Protein AF-A0A2J0M604-F1 (afdb_monomer)

Nearest PDB structures (foldseek):
  8cai-assembly1_B  TM=9.579E-01  e=3.195E-08  Escherichia coli BW25113
  6wd3-assembly1_G  TM=9.446E-01  e=3.195E-08  Escherichia coli
  7qi5-assembly1_AB  TM=9.605E-01  e=3.080E-06  Homo sapiens
  5mrc-assembly1_BB  TM=7.774E-01  e=5.369E-07  Saccharomyces cerevisiae
  8om4-assembly1_B  TM=7.736E-01  e=4.608E-06  Saccharomyces cerevisiae

Sequence (158 aa):
MSEMTTAVAEESIVPKSKSEKTGEHYFALFDFAKIDAGLEGLLKAGVHFGHLKSRRHPKMDEYIYTTRKNINILNLEKTAEKLQSAGKFLAEVTKSGKPILFVGMKKQTQDTVESLAMRLGESYVTDRWLGGTLTNFSCINSRAKYLNETQDKLAQGE

Mean predicted aligned error: 10.88 Å

Foldseek 3Di:
DDDDDDDDDPPPCPDPDPDPPPDPLPCPPPDPVPQPLDPVSCVVVVVQWAAFQVPDDPVCVVQFDDADPRITGGDSVVVSVVVVVVVVVVVVCVVVVHADEAEAQDPVCLSVSVSVCVVVVGHYDHHDDDPCVPPVVVVVVVVVVVVVVVVVVVVVPD

Solvent-accessible surface area (backbone atoms only — not comparable to full-atom values): 9884 Å² total; per-residue (Å²): 136,80,88,78,92,76,82,80,79,82,74,80,79,69,77,84,65,97,64,94,61,95,59,77,58,76,54,78,85,58,65,74,88,74,62,56,81,46,74,66,41,41,55,75,70,51,69,38,67,56,58,45,62,90,78,59,61,78,85,49,57,87,52,46,67,49,72,56,96,56,30,31,30,44,36,60,68,64,49,46,55,50,51,54,52,50,52,53,51,50,54,52,41,56,74,70,71,55,89,60,79,46,77,23,64,47,85,92,35,22,62,56,48,51,38,51,23,63,74,70,74,44,50,70,44,43,61,86,83,62,90,44,62,82,85,41,39,70,63,49,50,54,51,54,50,53,50,51,58,51,52,53,39,51,73,72,72,99

Structure (mmCIF, N/CA/C/O backbone):
data_AF-A0A2J0M604-F1
#
_entry.id   AF-A0A2J0M604-F1
#
loop_
_atom_site.group_PDB
_atom_site.id
_atom_site.type_symbol
_atom_site.label_atom_id
_atom_site.label_alt_id
_atom_site.label_comp_id
_atom_site.label_asym_id
_atom_site.label_entity_id
_atom_site.label_seq_id
_atom_site.pdbx_PDB_ins_code
_atom_site.Cartn_x
_atom_site.Cartn_y
_atom_site.Cartn_z
_atom_site.occupancy
_atom_site.B_iso_or_equiv
_atom_site.auth_seq_id
_atom_site.auth_comp_id
_atom_site.auth_asym_id
_atom_site.auth_atom_id
_atom_site.pdbx_PDB_model_num
ATOM 1 N N . MET A 1 1 ? -32.819 -26.789 40.813 1.00 35.00 1 MET A N 1
ATOM 2 C CA . MET A 1 1 ? -33.092 -27.522 39.558 1.00 35.00 1 MET A CA 1
ATOM 3 C C . MET A 1 1 ? -33.632 -26.496 38.579 1.00 35.00 1 MET A C 1
ATOM 5 O O . MET A 1 1 ? -34.739 -26.030 38.784 1.00 35.00 1 MET A O 1
ATOM 9 N N . SER A 1 2 ? -32.723 -25.844 37.851 1.00 31.56 2 SER A N 1
ATOM 10 C CA . SER A 1 2 ? -32.334 -26.169 36.459 1.00 31.56 2 SER A CA 1
ATOM 11 C C . SER A 1 2 ? -33.151 -25.255 35.537 1.00 31.56 2 SER A C 1
ATOM 13 O O . SER A 1 2 ? -34.364 -25.381 35.462 1.00 31.56 2 SER A O 1
ATOM 15 N N . GLU A 1 3 ? -32.604 -24.081 35.215 1.00 36.91 3 GLU A N 1
ATOM 16 C CA . GLU A 1 3 ? -31.802 -23.834 34.002 1.00 36.91 3 GLU A CA 1
ATOM 17 C C . GLU A 1 3 ? -32.607 -24.085 32.725 1.00 36.91 3 GLU A C 1
ATOM 19 O O . GLU A 1 3 ? -32.916 -25.225 32.408 1.00 36.91 3 GLU A O 1
ATOM 24 N N . MET A 1 4 ? -32.909 -23.014 31.986 1.00 33.19 4 MET A N 1
ATOM 25 C CA . MET A 1 4 ? -32.449 -22.831 30.603 1.00 33.19 4 MET A CA 1
ATOM 26 C C . MET A 1 4 ? -33.030 -21.533 30.031 1.00 33.19 4 MET A C 1
ATOM 28 O O . MET A 1 4 ? -34.089 -21.476 29.413 1.00 33.19 4 MET A O 1
ATOM 32 N N . THR A 1 5 ? -32.267 -20.468 30.253 1.00 38.41 5 THR A N 1
ATOM 33 C CA . THR A 1 5 ? -32.049 -19.382 29.296 1.00 38.41 5 THR A CA 1
ATOM 34 C C . THR A 1 5 ? -31.929 -19.936 27.873 1.00 38.41 5 THR A C 1
ATOM 36 O O . THR A 1 5 ? -31.049 -20.757 27.620 1.00 38.41 5 THR A O 1
ATOM 39 N N . THR A 1 6 ? -32.769 -19.477 26.943 1.00 34.06 6 THR A N 1
ATOM 40 C CA . THR A 1 6 ? -32.553 -19.685 25.504 1.00 34.06 6 THR A CA 1
ATOM 41 C C . THR A 1 6 ? -32.444 -18.322 24.831 1.00 34.06 6 THR A C 1
ATOM 43 O O . THR A 1 6 ? -33.253 -17.429 25.072 1.00 34.06 6 THR A O 1
ATOM 46 N N . ALA A 1 7 ? -31.360 -18.176 24.076 1.00 33.81 7 ALA A N 1
ATOM 47 C CA . ALA A 1 7 ? -30.764 -16.947 23.587 1.00 33.81 7 ALA A CA 1
ATOM 48 C C . ALA A 1 7 ? -31.682 -16.123 22.671 1.00 33.81 7 ALA A C 1
ATOM 50 O O . ALA A 1 7 ? -32.194 -16.622 21.670 1.00 33.81 7 ALA A O 1
ATOM 51 N N . VAL A 1 8 ? -31.803 -14.832 22.984 1.00 33.38 8 VAL A N 1
ATOM 52 C CA . VAL A 1 8 ? -32.145 -13.803 21.999 1.00 33.38 8 VAL A CA 1
ATOM 53 C C . VAL A 1 8 ? -30.908 -13.649 21.122 1.00 33.38 8 VAL A C 1
ATOM 55 O O . VAL A 1 8 ? -29.841 -13.297 21.618 1.00 33.38 8 VAL A O 1
ATOM 58 N N . ALA A 1 9 ? -31.033 -14.013 19.849 1.00 29.97 9 ALA A N 1
ATOM 59 C CA . ALA A 1 9 ? -29.969 -13.860 18.872 1.00 29.97 9 ALA A CA 1
ATOM 60 C C . ALA A 1 9 ? -29.585 -12.375 18.774 1.00 29.97 9 ALA A C 1
ATOM 62 O O . ALA A 1 9 ? -30.416 -11.537 18.429 1.00 29.97 9 ALA A O 1
ATOM 63 N N . GLU A 1 10 ? -28.332 -12.063 19.104 1.00 28.14 10 GLU A N 1
ATOM 64 C CA . GLU A 1 10 ? -27.697 -10.789 18.785 1.00 28.14 10 GLU A CA 1
ATOM 65 C C . GLU A 1 10 ? -27.610 -10.672 17.259 1.00 28.14 10 GLU A C 1
ATOM 67 O O . GLU A 1 10 ? -26.686 -11.182 16.624 1.00 28.14 10 GLU A O 1
ATOM 72 N N . GLU A 1 11 ? -28.590 -10.009 16.646 1.00 27.78 11 GLU A N 1
ATOM 73 C CA . GLU A 1 11 ? -28.373 -9.391 15.344 1.00 27.78 11 GLU A CA 1
ATOM 74 C C . GLU A 1 11 ? -27.331 -8.291 15.544 1.00 27.78 11 GLU A C 1
ATOM 76 O O . GLU A 1 11 ? -27.597 -7.235 16.118 1.00 27.78 11 GLU A O 1
ATOM 81 N N . SER A 1 12 ? -26.106 -8.556 15.095 1.00 27.67 12 SER A N 1
ATOM 82 C CA . SER A 1 12 ? -25.089 -7.534 14.915 1.00 27.67 12 SER A CA 1
ATOM 83 C C . SER A 1 12 ? -25.586 -6.563 13.844 1.00 27.67 12 SER A C 1
ATOM 85 O O . SER A 1 12 ? -25.467 -6.794 12.640 1.00 27.67 12 SER A O 1
ATOM 87 N N . ILE A 1 13 ? -26.197 -5.467 14.294 1.00 37.22 13 ILE A N 1
ATOM 88 C CA . ILE A 1 13 ? -26.639 -4.365 13.442 1.00 37.22 13 ILE A CA 1
ATOM 89 C C . ILE A 1 13 ? -25.379 -3.657 12.938 1.00 37.22 13 ILE A C 1
ATOM 91 O O . ILE A 1 13 ? -24.891 -2.683 13.507 1.00 37.22 13 ILE A O 1
ATOM 95 N N . VAL A 1 14 ? -24.817 -4.185 11.852 1.00 39.94 14 VAL A N 1
ATOM 96 C CA . VAL A 1 14 ? -23.888 -3.448 11.001 1.00 39.94 14 VAL A CA 1
ATOM 97 C C . VAL A 1 14 ? -24.662 -2.227 10.491 1.00 39.94 14 VAL A C 1
ATOM 99 O O . VAL A 1 14 ? -25.739 -2.398 9.908 1.00 39.94 14 VAL A O 1
ATOM 102 N N . PRO A 1 15 ? -24.184 -0.989 10.712 1.00 31.69 15 PRO A N 1
ATOM 103 C CA . PRO A 1 15 ? -24.903 0.191 10.263 1.00 31.69 15 PRO A CA 1
ATOM 104 C C . PRO A 1 15 ? -25.050 0.118 8.744 1.00 31.69 15 PRO A C 1
ATOM 106 O O . PRO A 1 15 ? -24.057 -0.053 8.036 1.00 31.69 15 PRO A O 1
ATOM 109 N N . LYS A 1 16 ? -26.296 0.234 8.256 1.00 33.22 16 LYS A N 1
ATOM 110 C CA . LYS A 1 16 ? -26.644 0.309 6.829 1.00 33.22 16 LYS A CA 1
ATOM 111 C C . LYS A 1 16 ? -25.754 1.350 6.150 1.00 33.22 16 LYS A C 1
ATOM 113 O O . LYS A 1 16 ? -26.030 2.552 6.201 1.00 33.22 16 LYS A O 1
ATOM 118 N N . SER A 1 17 ? -24.679 0.887 5.517 1.00 35.22 17 SER A N 1
ATOM 119 C CA . SER A 1 17 ? -23.867 1.712 4.642 1.00 35.22 17 SER A CA 1
ATOM 120 C C . SER A 1 17 ? -24.760 2.130 3.480 1.00 35.22 17 SER A C 1
ATOM 122 O O . SER A 1 17 ? -25.548 1.349 2.942 1.00 35.22 17 SER A O 1
ATOM 124 N N . LYS A 1 18 ? -24.705 3.412 3.124 1.00 32.41 18 LYS A N 1
ATOM 125 C CA . LYS A 1 18 ? -25.401 3.960 1.961 1.00 32.41 18 LYS A CA 1
ATOM 126 C C . LYS A 1 18 ? -24.781 3.400 0.678 1.00 32.41 18 LYS A C 1
ATOM 128 O O . LYS A 1 18 ? -24.058 4.108 -0.010 1.00 32.41 18 LYS A O 1
ATOM 133 N N . SER A 1 19 ? -25.095 2.151 0.359 1.00 32.53 19 SER A N 1
ATOM 134 C CA . SER A 1 19 ? -25.456 1.685 -0.972 1.00 32.53 19 SER A CA 1
ATOM 135 C C . SER A 1 19 ? -25.829 0.207 -0.899 1.00 32.53 19 SER A C 1
ATOM 137 O O . SER A 1 19 ? -24.954 -0.655 -0.889 1.00 32.53 19 SER A O 1
ATOM 139 N N . GLU A 1 20 ? -27.122 -0.100 -0.982 1.00 34.44 20 GLU A N 1
ATOM 140 C CA . GLU A 1 20 ? -27.557 -1.295 -1.706 1.00 34.44 20 GLU A CA 1
ATOM 141 C C . GLU A 1 20 ? -27.143 -1.105 -3.174 1.00 34.44 20 GLU A C 1
ATOM 143 O O . GLU A 1 20 ? -27.923 -0.721 -4.041 1.00 34.44 20 GLU A O 1
ATOM 148 N N . LYS A 1 21 ? -25.854 -1.289 -3.456 1.00 38.59 21 LYS A N 1
ATOM 149 C CA . LYS A 1 21 ? -25.424 -1.725 -4.772 1.00 38.59 21 LYS A CA 1
ATOM 150 C C . LYS A 1 21 ? -25.493 -3.238 -4.704 1.00 38.59 21 LYS A C 1
ATOM 152 O O . LYS A 1 21 ? -24.553 -3.891 -4.268 1.00 38.59 21 LYS A O 1
ATOM 157 N N . THR A 1 22 ? -26.612 -3.796 -5.147 1.00 39.97 22 THR A N 1
ATOM 158 C CA . THR A 1 22 ? -26.616 -5.098 -5.819 1.00 39.97 22 THR A CA 1
ATOM 159 C C . THR A 1 22 ? -25.649 -5.004 -6.997 1.00 39.97 22 THR A C 1
ATOM 161 O O . THR A 1 22 ? -26.013 -4.649 -8.114 1.00 39.97 22 THR A O 1
ATOM 164 N N . GLY A 1 23 ? -24.379 -5.215 -6.693 1.00 44.19 23 GLY A N 1
ATOM 165 C CA . GLY A 1 23 ? -23.258 -5.290 -7.603 1.00 44.19 23 GLY A CA 1
ATOM 166 C C . GLY A 1 23 ? -22.334 -6.291 -6.950 1.00 44.19 23 GLY A C 1
ATOM 167 O O . GLY A 1 23 ? -21.710 -5.980 -5.944 1.00 44.19 23 GLY A O 1
ATOM 168 N N . GLU A 1 24 ? -22.401 -7.517 -7.451 1.00 56.06 24 GLU A N 1
ATOM 169 C CA . GLU A 1 24 ? -21.590 -8.681 -7.105 1.00 56.06 24 GLU A CA 1
ATOM 170 C C . GLU A 1 24 ? -20.302 -8.305 -6.361 1.00 56.06 24 GLU A C 1
ATOM 172 O O . GLU A 1 24 ? -19.462 -7.576 -6.891 1.00 56.06 24 GLU A O 1
ATOM 177 N N . HIS A 1 25 ? -20.137 -8.800 -5.128 1.00 59.25 25 HIS A N 1
ATOM 178 C CA . HIS A 1 25 ? -18.863 -8.700 -4.424 1.00 59.25 25 HIS A CA 1
ATOM 179 C C . HIS A 1 25 ? -17.759 -9.152 -5.385 1.00 59.25 25 HIS A C 1
ATOM 181 O O . HIS A 1 25 ? -17.727 -10.319 -5.778 1.00 59.25 25 HIS A O 1
ATOM 187 N N . TYR A 1 26 ? -16.866 -8.228 -5.752 1.00 65.62 26 TYR A N 1
ATOM 188 C CA . TYR A 1 26 ? -15.862 -8.412 -6.808 1.00 65.62 26 TYR A CA 1
ATOM 189 C C . TYR A 1 26 ? -15.069 -9.725 -6.657 1.00 65.62 26 TYR A C 1
ATOM 191 O O . TYR A 1 26 ? -14.674 -10.348 -7.639 1.00 65.62 26 TYR A O 1
ATOM 199 N N . PHE A 1 27 ? -14.884 -10.184 -5.413 1.00 66.81 27 PHE A N 1
ATOM 200 C CA . PHE A 1 27 ? -14.168 -11.411 -5.075 1.00 66.81 27 PHE A CA 1
ATOM 201 C C . PHE A 1 27 ? -15.028 -12.602 -4.617 1.00 66.81 27 PHE A C 1
ATOM 203 O O . PHE A 1 27 ? -14.444 -13.617 -4.241 1.00 66.81 27 PHE A O 1
ATOM 210 N N . ALA A 1 28 ? -16.365 -12.552 -4.621 1.00 67.31 28 ALA A N 1
ATOM 211 C CA . ALA A 1 28 ? -17.186 -13.676 -4.132 1.00 67.31 28 ALA A CA 1
ATOM 212 C C . ALA A 1 28 ? -17.054 -14.943 -4.995 1.00 67.31 28 ALA A C 1
ATOM 214 O O . ALA A 1 28 ? -17.018 -16.049 -4.465 1.00 67.31 28 ALA A O 1
ATOM 215 N N . LEU A 1 29 ? -16.912 -14.781 -6.313 1.00 66.19 29 LEU A N 1
ATOM 216 C CA . LEU A 1 29 ? -16.731 -15.882 -7.270 1.00 66.19 29 LEU A CA 1
ATOM 217 C C . LEU A 1 29 ? -15.269 -16.061 -7.709 1.00 66.19 29 LEU A C 1
ATOM 219 O O . LEU A 1 29 ? -14.974 -16.877 -8.582 1.00 66.19 29 LEU A O 1
ATOM 223 N N . PHE A 1 30 ? -14.344 -15.284 -7.140 1.00 71.19 30 PHE A N 1
ATOM 224 C CA . PHE A 1 30 ? -12.964 -15.259 -7.606 1.00 71.19 30 PHE A CA 1
ATOM 225 C C . PHE A 1 30 ? -12.149 -16.414 -7.010 1.00 71.19 30 PHE A C 1
ATOM 227 O O . PHE A 1 30 ? -12.025 -16.553 -5.785 1.00 71.19 30 PHE A O 1
ATOM 234 N N . ASP A 1 31 ? -11.573 -17.221 -7.901 1.00 73.94 31 ASP A N 1
ATOM 235 C CA . ASP A 1 31 ? -10.705 -18.351 -7.583 1.00 73.94 31 ASP A CA 1
ATOM 236 C C . ASP A 1 31 ? -9.238 -17.901 -7.533 1.00 73.94 31 ASP A C 1
ATOM 238 O O . ASP A 1 31 ? -8.564 -17.752 -8.555 1.00 73.94 31 ASP A O 1
ATOM 242 N N . PHE A 1 32 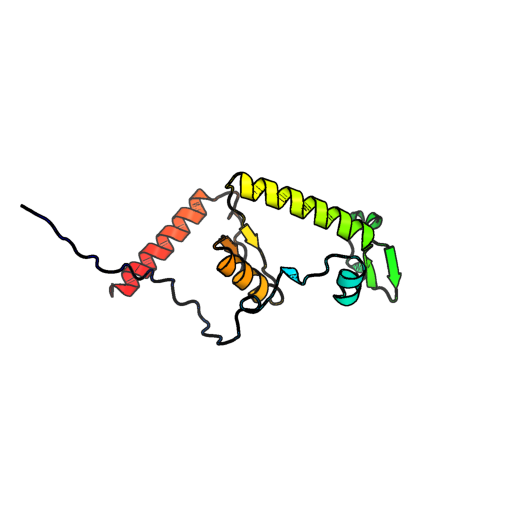? -8.739 -17.678 -6.317 1.00 72.81 32 PHE A N 1
ATOM 243 C CA . PHE A 1 32 ? -7.362 -17.247 -6.077 1.00 72.81 32 PHE A CA 1
ATOM 244 C C . PHE A 1 32 ? -6.316 -18.317 -6.424 1.00 72.81 32 PHE A C 1
ATOM 246 O O . PHE A 1 32 ? -5.157 -17.966 -6.638 1.00 72.81 32 PHE A O 1
ATOM 253 N N . ALA A 1 33 ? -6.697 -19.596 -6.530 1.00 72.38 33 ALA A N 1
ATOM 254 C CA . ALA A 1 33 ? -5.762 -20.666 -6.882 1.00 72.38 33 ALA A CA 1
ATOM 255 C C . ALA A 1 33 ? -5.362 -20.634 -8.367 1.00 72.38 33 ALA A C 1
ATOM 257 O O . ALA A 1 33 ? -4.332 -21.188 -8.742 1.00 72.38 33 ALA A O 1
ATOM 258 N N . LYS A 1 34 ? -6.154 -19.962 -9.213 1.00 71.44 34 LYS A N 1
ATOM 259 C CA . LYS A 1 34 ? -5.893 -19.807 -10.653 1.00 71.44 34 LYS A CA 1
ATOM 260 C C . LYS A 1 34 ? -5.081 -18.563 -11.008 1.00 71.44 34 LYS A C 1
ATOM 262 O O . LYS A 1 34 ? -4.864 -18.310 -12.193 1.00 71.44 34 LYS A O 1
ATOM 267 N N . ILE A 1 35 ? -4.655 -17.769 -10.025 1.00 76.00 35 ILE A N 1
ATOM 268 C CA . ILE A 1 35 ? -3.793 -16.620 -10.302 1.00 76.00 35 ILE A CA 1
ATOM 269 C C . ILE A 1 35 ? -2.418 -17.140 -10.716 1.00 76.00 35 ILE A C 1
ATOM 271 O O . ILE A 1 35 ? -1.650 -17.629 -9.890 1.00 76.00 35 ILE A O 1
ATOM 275 N N . ASP A 1 36 ? -2.090 -16.966 -11.992 1.00 73.50 36 ASP A N 1
ATOM 276 C CA . ASP A 1 36 ? -0.713 -17.069 -12.447 1.00 73.50 36 ASP A CA 1
ATOM 277 C C . ASP A 1 36 ? 0.041 -15.795 -12.036 1.00 73.50 36 ASP A C 1
ATOM 279 O O . ASP A 1 36 ? -0.068 -14.743 -12.668 1.00 73.50 36 ASP A O 1
ATOM 283 N N . ALA A 1 37 ? 0.771 -15.880 -10.923 1.00 69.25 37 ALA A N 1
ATOM 284 C CA . ALA A 1 37 ? 1.672 -14.825 -10.459 1.00 69.25 37 ALA A CA 1
ATOM 285 C C . ALA A 1 37 ? 3.031 -14.843 -11.192 1.00 69.25 37 ALA A C 1
ATOM 287 O O . ALA A 1 37 ? 3.955 -14.129 -10.792 1.00 69.25 37 ALA A O 1
ATOM 288 N N . GLY A 1 38 ? 3.170 -15.662 -12.239 1.00 79.44 38 GLY A N 1
ATOM 289 C CA . GLY A 1 38 ? 4.325 -15.684 -13.122 1.00 79.44 38 GLY A CA 1
ATOM 290 C C . GLY A 1 38 ? 4.449 -14.427 -13.987 1.00 79.44 38 GLY A C 1
ATOM 291 O O . GLY A 1 38 ? 3.561 -13.573 -14.063 1.00 79.44 38 GLY A O 1
ATOM 292 N N . LEU A 1 39 ? 5.590 -14.314 -14.671 1.00 85.25 39 LEU A N 1
ATOM 293 C CA . LEU A 1 39 ? 5.902 -13.170 -15.531 1.00 85.25 39 LEU A CA 1
ATOM 294 C C . LEU A 1 39 ? 4.866 -12.995 -16.659 1.00 85.25 39 LEU A C 1
ATOM 296 O O . LEU A 1 39 ? 4.478 -11.870 -16.975 1.00 85.25 39 LEU A O 1
ATOM 300 N N . GLU A 1 40 ? 4.379 -14.102 -17.224 1.00 86.75 40 GLU A N 1
ATOM 301 C CA . GLU A 1 40 ? 3.360 -14.109 -18.280 1.00 86.75 40 GLU A CA 1
ATOM 302 C C . GLU A 1 40 ? 2.004 -13.598 -17.776 1.00 86.75 40 GLU A C 1
ATOM 304 O O . GLU A 1 40 ? 1.397 -12.729 -18.413 1.00 86.75 40 GLU A O 1
ATOM 309 N N . GLY A 1 41 ? 1.562 -14.060 -16.601 1.00 86.81 41 GLY A N 1
ATOM 310 C CA . GLY A 1 41 ? 0.343 -13.582 -15.952 1.00 86.81 41 GLY A CA 1
ATOM 311 C C . GLY A 1 41 ? 0.371 -12.078 -15.662 1.00 86.81 41 GLY A C 1
ATOM 312 O O . GLY A 1 41 ? -0.572 -11.360 -16.009 1.00 86.81 41 GLY A O 1
ATOM 313 N N . LEU A 1 42 ? 1.483 -11.563 -15.124 1.00 88.12 42 LEU A N 1
ATOM 314 C CA . LEU A 1 42 ? 1.663 -10.126 -14.861 1.00 88.12 42 LEU A CA 1
ATOM 315 C C . LEU A 1 42 ? 1.665 -9.283 -16.143 1.00 88.12 42 LEU A C 1
ATOM 317 O O . LEU A 1 42 ? 1.141 -8.160 -16.164 1.00 88.12 42 LEU A O 1
ATOM 321 N N . LEU A 1 43 ? 2.244 -9.816 -17.219 1.00 88.56 43 LEU A N 1
ATOM 322 C CA . LEU A 1 43 ? 2.267 -9.152 -18.516 1.00 88.56 43 LEU A CA 1
ATOM 323 C C . LEU A 1 43 ? 0.858 -9.082 -19.115 1.00 88.56 43 LEU A C 1
ATOM 325 O O . LEU A 1 43 ? 0.440 -8.001 -19.538 1.00 88.56 43 LEU A O 1
ATOM 329 N N . LYS A 1 44 ? 0.105 -10.188 -19.072 1.00 88.44 44 LYS A N 1
ATOM 330 C CA . LYS A 1 44 ? -1.283 -10.267 -19.553 1.00 88.44 44 LYS A CA 1
ATOM 331 C C . LYS A 1 44 ? -2.233 -9.368 -18.757 1.00 88.44 44 LYS A C 1
ATOM 333 O O . LYS A 1 44 ? -3.128 -8.765 -19.341 1.00 88.44 44 LYS A O 1
ATOM 338 N N . ALA A 1 45 ? -2.009 -9.236 -17.451 1.00 87.69 45 ALA A N 1
ATOM 339 C CA . ALA A 1 45 ? -2.769 -8.344 -16.578 1.00 87.69 45 ALA A CA 1
ATOM 340 C C . ALA A 1 45 ? -2.434 -6.849 -16.773 1.00 87.69 45 ALA A C 1
ATOM 342 O O . ALA A 1 45 ? -3.126 -5.991 -16.229 1.00 87.69 45 ALA A O 1
ATOM 343 N N . GLY A 1 46 ? -1.387 -6.509 -17.537 1.00 89.75 46 GLY A N 1
ATOM 344 C CA . GLY A 1 46 ? -1.023 -5.116 -17.818 1.00 89.75 46 GLY A CA 1
ATOM 345 C C . GLY A 1 46 ? -0.337 -4.388 -16.655 1.00 89.75 46 GLY A C 1
ATOM 346 O O . GLY A 1 46 ? -0.305 -3.159 -16.636 1.00 89.75 46 GLY A O 1
ATOM 347 N N . VAL A 1 47 ? 0.254 -5.112 -15.697 1.00 90.38 47 VAL A N 1
ATOM 348 C CA . VAL A 1 47 ? 0.887 -4.529 -14.489 1.00 90.38 47 VAL A CA 1
ATOM 349 C C . VAL A 1 47 ? 2.152 -3.717 -14.816 1.00 90.38 47 VAL A C 1
ATOM 351 O O . VAL A 1 47 ? 2.591 -2.875 -14.038 1.00 90.38 47 VAL A O 1
ATOM 354 N N . HIS A 1 48 ? 2.732 -3.927 -15.997 1.00 92.38 48 HIS A N 1
ATOM 355 C CA . HIS A 1 48 ? 3.954 -3.258 -16.442 1.00 92.38 48 HIS A CA 1
ATOM 356 C C . HIS A 1 48 ? 3.759 -1.778 -16.816 1.00 92.38 48 HIS A C 1
ATOM 358 O O . HIS A 1 48 ? 4.751 -1.064 -16.987 1.00 92.38 48 HIS A O 1
ATOM 364 N N . PHE A 1 49 ? 2.519 -1.297 -16.954 1.00 93.00 49 PHE A N 1
ATOM 365 C CA . PHE A 1 49 ? 2.249 0.095 -17.308 1.00 93.00 49 PHE A CA 1
ATOM 366 C C . PHE A 1 49 ? 2.344 1.024 -16.093 1.00 93.00 49 PHE A C 1
ATOM 368 O O . PHE A 1 49 ? 1.570 0.928 -15.143 1.00 93.00 49 PHE A O 1
ATOM 375 N N . GLY A 1 50 ? 3.282 1.969 -16.147 1.00 92.25 50 GLY A N 1
ATOM 376 C CA . GLY A 1 50 ? 3.427 3.036 -15.164 1.00 92.25 50 GLY A CA 1
ATOM 377 C C . GLY A 1 50 ? 2.773 4.355 -15.587 1.00 92.25 50 GLY A C 1
ATOM 378 O O . GLY A 1 50 ? 1.995 4.450 -16.535 1.00 92.25 50 GLY A O 1
ATOM 379 N N . HIS A 1 51 ? 3.126 5.423 -14.874 1.00 92.44 51 HIS A N 1
ATOM 380 C CA . HIS A 1 51 ? 2.718 6.789 -15.209 1.00 92.44 51 HIS A CA 1
ATOM 381 C C . HIS A 1 51 ? 3.618 7.426 -16.278 1.00 92.44 51 HIS A C 1
ATOM 383 O O . HIS A 1 51 ? 4.626 6.855 -16.700 1.00 92.44 51 HIS A O 1
ATOM 389 N N . LEU A 1 52 ? 3.271 8.651 -16.686 1.00 94.38 52 LEU A N 1
ATOM 390 C CA . LEU A 1 52 ? 4.089 9.463 -17.584 1.00 94.38 52 LEU A CA 1
ATOM 391 C C . LEU A 1 52 ? 5.470 9.763 -16.976 1.00 94.38 52 LEU A C 1
ATOM 393 O O . LEU A 1 52 ? 5.592 9.941 -15.761 1.00 94.38 52 LEU A O 1
ATOM 397 N N . LYS A 1 53 ? 6.494 9.910 -17.828 1.00 90.25 53 LYS A N 1
ATOM 398 C CA . LYS A 1 53 ? 7.877 10.254 -17.438 1.00 90.25 53 LYS A CA 1
ATOM 399 C C . LYS A 1 53 ? 7.962 11.477 -16.514 1.00 90.25 53 LYS A C 1
ATOM 401 O O . LYS A 1 53 ? 8.751 11.470 -15.579 1.00 90.25 53 LYS A O 1
ATOM 406 N N . SER A 1 54 ? 7.124 12.493 -16.726 1.00 91.75 54 SER A N 1
ATOM 407 C CA . SER A 1 54 ? 7.113 13.730 -15.928 1.00 91.75 54 SER A CA 1
ATOM 408 C C . SER A 1 54 ? 6.576 13.570 -14.503 1.00 91.75 54 SER A C 1
ATOM 410 O O . SER A 1 54 ? 6.866 14.402 -13.653 1.00 91.75 54 SER A O 1
ATOM 412 N N . ARG A 1 55 ? 5.791 12.521 -14.226 1.00 91.19 55 ARG A N 1
ATOM 413 C CA . ARG A 1 55 ? 5.167 12.281 -12.909 1.00 91.19 55 ARG A CA 1
ATOM 414 C C . ARG A 1 55 ? 5.929 11.262 -12.057 1.00 91.19 55 ARG A C 1
ATOM 416 O O . ARG A 1 55 ? 5.461 10.870 -10.992 1.00 91.19 55 ARG A O 1
ATOM 423 N N . ARG A 1 56 ? 7.067 10.778 -12.550 1.00 91.12 56 ARG A N 1
ATOM 424 C CA . ARG A 1 56 ? 7.889 9.756 -11.902 1.00 91.12 56 ARG A CA 1
ATOM 425 C C . ARG 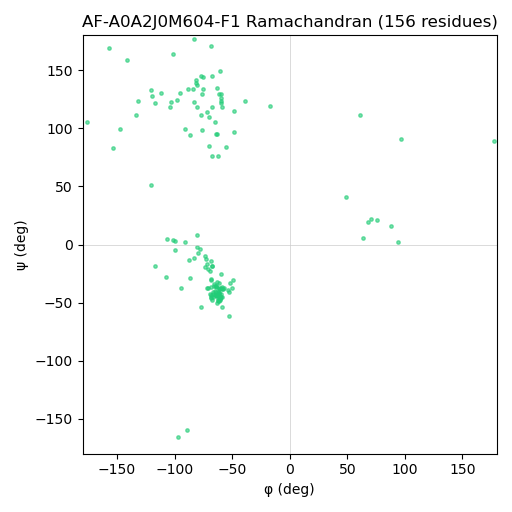A 1 56 ? 8.773 10.374 -10.824 1.00 91.12 56 ARG A C 1
ATOM 427 O O . ARG A 1 56 ? 9.360 11.431 -11.020 1.00 91.12 56 ARG A O 1
ATOM 434 N N . HIS A 1 57 ? 8.935 9.649 -9.722 1.00 92.88 57 HIS A N 1
ATOM 435 C CA . HIS A 1 57 ? 9.908 9.973 -8.686 1.00 92.88 57 HIS A CA 1
ATOM 436 C C . HIS A 1 57 ? 11.308 9.417 -9.053 1.00 92.88 57 HIS A C 1
ATOM 438 O O . HIS A 1 57 ? 11.380 8.235 -9.396 1.00 92.88 57 HIS A O 1
ATOM 444 N N . PRO A 1 58 ? 12.418 10.177 -8.924 1.00 92.00 58 PRO A N 1
ATOM 445 C CA . PRO A 1 58 ? 13.767 9.744 -9.346 1.00 92.00 58 PRO A CA 1
ATOM 446 C C . PRO A 1 58 ? 14.303 8.477 -8.659 1.00 92.00 58 PRO A C 1
ATOM 448 O O . PRO A 1 58 ? 15.119 7.742 -9.196 1.00 92.00 58 PRO A O 1
ATOM 451 N N . LYS A 1 59 ? 13.835 8.168 -7.445 1.00 93.94 59 LYS A N 1
ATOM 452 C CA . LYS A 1 59 ? 14.194 6.900 -6.775 1.00 93.94 59 LYS A CA 1
ATOM 453 C C . LYS A 1 59 ? 13.595 5.656 -7.447 1.00 93.94 59 LYS A C 1
ATOM 455 O O . LYS A 1 59 ? 14.020 4.548 -7.151 1.00 93.94 59 LYS A O 1
ATOM 460 N N . MET A 1 60 ? 12.619 5.821 -8.342 1.00 92.06 60 MET A N 1
ATOM 461 C CA . MET A 1 60 ? 12.048 4.710 -9.109 1.00 92.06 60 MET A CA 1
ATOM 462 C C . MET A 1 60 ? 12.921 4.315 -10.307 1.00 92.06 60 MET A C 1
ATOM 464 O O . MET A 1 60 ? 12.549 3.404 -11.046 1.00 92.06 60 MET A O 1
ATOM 468 N N . ASP A 1 61 ? 14.038 5.010 -10.550 1.00 89.38 61 ASP A N 1
ATOM 469 C CA . ASP A 1 61 ? 14.943 4.791 -11.687 1.00 89.38 61 ASP A CA 1
ATOM 470 C C . ASP A 1 61 ? 15.414 3.352 -11.804 1.00 89.38 61 ASP A C 1
ATOM 472 O O . ASP A 1 61 ? 15.349 2.782 -12.889 1.00 89.38 61 ASP A O 1
ATOM 476 N N . GLU A 1 62 ? 15.692 2.723 -10.673 1.00 91.69 62 GLU A N 1
ATOM 477 C CA . GLU A 1 62 ? 16.123 1.334 -10.600 1.00 91.69 62 GLU A CA 1
ATOM 478 C C . GLU A 1 62 ? 15.036 0.303 -10.975 1.00 91.69 62 GLU A C 1
ATOM 480 O O . GLU A 1 62 ? 15.356 -0.827 -11.345 1.00 91.69 62 GLU A O 1
ATOM 485 N N . TYR A 1 63 ? 13.754 0.666 -10.869 1.00 92.88 63 TYR A N 1
ATOM 486 C CA . TYR A 1 63 ? 12.611 -0.235 -11.089 1.00 92.88 63 TYR A CA 1
ATOM 487 C C . TYR A 1 63 ? 11.974 -0.077 -12.474 1.00 92.88 63 TYR A C 1
ATOM 489 O O . TYR A 1 63 ? 11.049 -0.813 -12.823 1.00 92.88 63 TYR A O 1
ATOM 497 N N . ILE A 1 64 ? 12.440 0.892 -13.263 1.00 93.38 64 ILE A N 1
ATOM 498 C CA . ILE A 1 64 ? 11.915 1.164 -14.600 1.00 93.38 64 ILE A CA 1
ATOM 499 C C . ILE A 1 64 ? 12.815 0.503 -15.632 1.00 93.38 64 ILE A C 1
ATOM 501 O O . ILE A 1 64 ? 14.016 0.743 -15.670 1.00 93.38 64 ILE A O 1
ATOM 505 N N . TYR A 1 65 ? 12.208 -0.330 -16.474 1.00 92.94 65 TYR A N 1
ATOM 506 C CA . TYR A 1 65 ? 12.900 -1.043 -17.538 1.00 92.94 65 TYR A CA 1
ATOM 507 C C . TYR A 1 65 ? 13.183 -0.119 -18.725 1.00 92.94 65 TYR A C 1
ATOM 509 O O . TYR A 1 65 ? 14.316 0.027 -19.170 1.00 92.94 65 TYR A O 1
ATOM 517 N N . THR A 1 66 ? 12.147 0.547 -19.243 1.00 93.38 66 THR A N 1
ATOM 518 C CA . THR A 1 66 ? 12.282 1.483 -20.364 1.00 93.38 66 THR A CA 1
ATOM 519 C C . THR A 1 66 ? 11.138 2.496 -20.379 1.00 93.38 66 THR A C 1
ATOM 521 O O . THR A 1 66 ? 10.150 2.351 -19.662 1.00 93.38 66 THR A O 1
ATOM 524 N N . THR A 1 67 ? 11.252 3.540 -21.196 1.00 92.31 67 THR A N 1
ATOM 525 C CA . THR A 1 67 ? 10.168 4.501 -21.44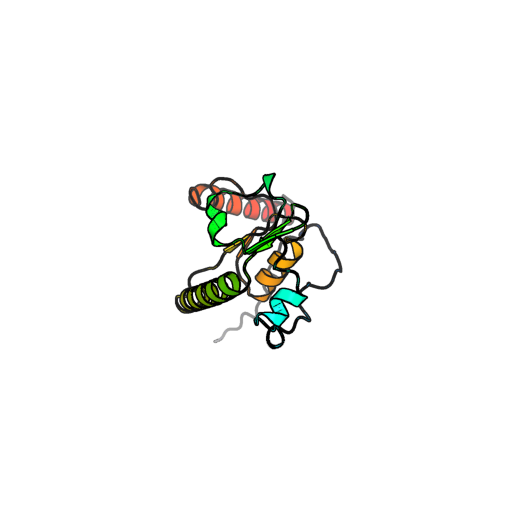3 1.00 92.31 67 THR A CA 1
ATOM 526 C C . THR A 1 67 ? 9.774 4.432 -22.912 1.00 92.31 67 THR A C 1
ATOM 528 O O . THR A 1 67 ? 10.603 4.682 -23.785 1.00 92.31 67 THR A O 1
ATOM 531 N N . ARG A 1 68 ? 8.506 4.129 -23.205 1.00 92.69 68 ARG A N 1
ATOM 532 C CA . ARG A 1 68 ? 7.961 4.137 -24.574 1.00 92.69 68 ARG A CA 1
ATOM 533 C C . ARG A 1 68 ? 6.804 5.119 -24.646 1.00 92.69 68 ARG A C 1
ATOM 535 O O . ARG A 1 68 ? 5.936 5.101 -23.782 1.00 92.69 68 ARG A O 1
ATOM 542 N N . LYS A 1 69 ? 6.782 5.980 -25.669 1.00 90.69 69 LYS A N 1
ATOM 543 C CA . LYS A 1 69 ? 5.717 6.989 -25.859 1.00 90.69 69 LYS A CA 1
ATOM 544 C C . LYS A 1 69 ? 5.431 7.806 -24.580 1.00 90.69 69 LYS A C 1
ATOM 546 O O . LYS A 1 69 ? 4.282 8.052 -24.237 1.00 90.69 69 LYS A O 1
ATOM 551 N N . ASN A 1 70 ? 6.484 8.188 -23.850 1.00 90.75 70 ASN A N 1
ATOM 552 C CA . ASN A 1 70 ? 6.430 8.892 -22.558 1.00 90.75 70 ASN A CA 1
ATOM 553 C C . ASN A 1 70 ? 5.779 8.138 -21.384 1.00 90.75 70 ASN A C 1
ATOM 555 O O . ASN A 1 70 ? 5.666 8.724 -20.308 1.00 90.75 70 ASN A O 1
ATOM 559 N N . ILE A 1 71 ? 5.406 6.866 -21.541 1.00 93.56 71 ILE A N 1
ATOM 560 C CA . ILE A 1 71 ? 4.923 5.999 -20.460 1.00 93.56 71 ILE A CA 1
ATOM 561 C C . ILE A 1 71 ? 6.097 5.175 -19.936 1.00 93.56 71 ILE A C 1
ATOM 563 O O . ILE A 1 71 ? 6.842 4.5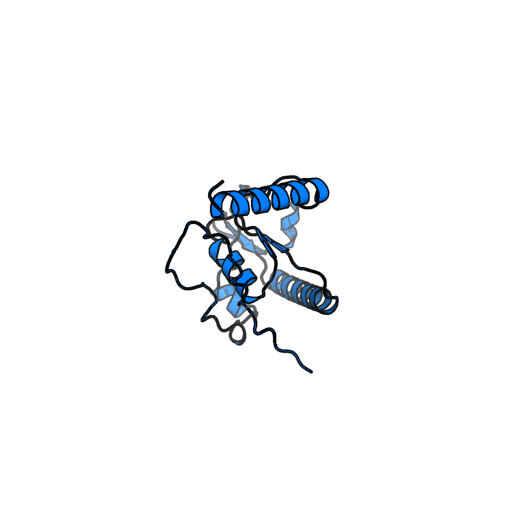68 -20.712 1.00 93.56 71 ILE A O 1
ATOM 567 N N . ASN A 1 72 ? 6.268 5.166 -18.616 1.00 93.06 72 ASN A N 1
ATOM 568 C CA . ASN A 1 72 ? 7.276 4.329 -17.984 1.00 93.06 72 ASN A CA 1
ATOM 569 C C . ASN A 1 72 ? 6.810 2.870 -17.958 1.00 93.06 72 ASN A C 1
ATOM 571 O O . ASN A 1 72 ? 5.680 2.593 -17.556 1.00 93.06 72 ASN A O 1
ATOM 575 N N . ILE A 1 73 ? 7.691 1.951 -18.341 1.00 94.19 73 ILE A N 1
ATOM 576 C CA . ILE A 1 73 ? 7.463 0.508 -18.266 1.00 94.19 73 ILE A CA 1
ATOM 577 C C . ILE A 1 73 ? 8.236 -0.034 -17.066 1.00 94.19 73 ILE A C 1
ATOM 579 O O . ILE A 1 73 ? 9.452 0.153 -16.968 1.00 94.19 73 ILE A O 1
ATOM 583 N N . LEU A 1 74 ? 7.525 -0.679 -16.147 1.00 93.75 74 LEU A N 1
ATOM 584 C CA . LEU A 1 74 ? 8.096 -1.276 -14.940 1.00 93.75 74 LEU A CA 1
ATOM 585 C C . LEU A 1 74 ? 8.796 -2.600 -15.265 1.00 93.75 74 LEU A C 1
ATOM 587 O O . LEU A 1 74 ? 8.349 -3.348 -16.136 1.00 93.75 74 LEU A O 1
ATOM 591 N N . ASN A 1 75 ? 9.890 -2.891 -14.559 1.00 93.94 75 ASN A N 1
ATOM 592 C CA . ASN A 1 75 ? 10.561 -4.184 -14.663 1.00 93.94 75 ASN A CA 1
ATOM 593 C C . ASN A 1 75 ? 9.777 -5.255 -13.880 1.00 93.94 75 ASN A C 1
ATOM 595 O O . ASN A 1 75 ? 9.757 -5.233 -12.648 1.00 93.94 75 ASN A O 1
ATOM 599 N N . LEU A 1 76 ? 9.172 -6.199 -14.607 1.00 91.81 76 LEU A N 1
ATOM 600 C CA . LEU A 1 76 ? 8.360 -7.277 -14.039 1.00 91.81 76 LEU A CA 1
ATOM 601 C C . LEU A 1 76 ? 9.168 -8.306 -13.240 1.00 91.81 76 LEU A C 1
ATOM 603 O O . LEU A 1 76 ? 8.628 -8.852 -12.284 1.00 91.81 76 LEU A O 1
ATOM 607 N N . GLU A 1 77 ? 10.440 -8.544 -13.571 1.00 91.25 77 GLU A N 1
ATOM 608 C CA . GLU A 1 77 ? 11.297 -9.475 -12.818 1.00 91.25 77 GLU A CA 1
ATOM 609 C C . GLU A 1 77 ? 11.488 -8.965 -11.387 1.00 91.25 77 GLU A C 1
ATOM 611 O O . GLU A 1 77 ? 11.173 -9.653 -10.416 1.00 91.25 77 GLU A O 1
ATOM 616 N N . LYS A 1 78 ? 11.868 -7.686 -11.257 1.00 91.75 78 LYS A N 1
ATOM 617 C CA . LYS A 1 78 ? 11.984 -7.022 -9.951 1.00 91.75 78 LYS A CA 1
ATOM 618 C C . LYS A 1 78 ? 10.646 -6.980 -9.215 1.00 91.75 78 LYS A C 1
ATOM 620 O O . LYS A 1 78 ? 10.609 -7.137 -7.996 1.00 91.75 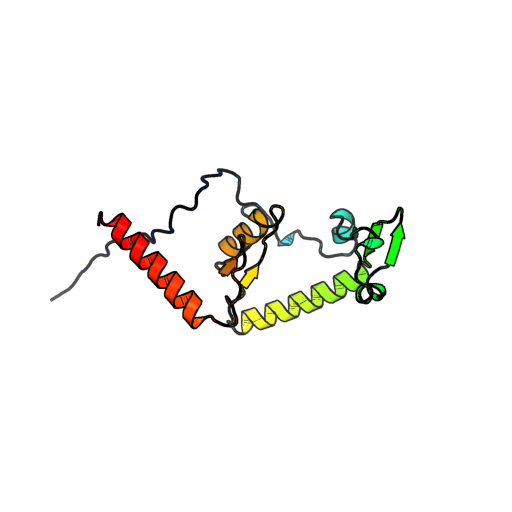78 LYS A O 1
ATOM 625 N N . THR A 1 79 ? 9.537 -6.759 -9.927 1.00 92.25 79 THR A N 1
ATOM 626 C CA . THR A 1 79 ? 8.198 -6.800 -9.323 1.00 92.25 79 THR A CA 1
ATOM 627 C C . THR A 1 79 ? 7.877 -8.187 -8.766 1.00 92.25 79 THR A C 1
ATOM 629 O O . THR A 1 79 ? 7.391 -8.265 -7.639 1.00 92.25 79 THR A O 1
ATOM 632 N N . ALA A 1 80 ? 8.186 -9.263 -9.492 1.00 91.06 80 ALA A N 1
ATOM 633 C CA . ALA A 1 80 ? 7.935 -10.635 -9.054 1.00 91.06 80 ALA A CA 1
ATOM 634 C C . ALA A 1 80 ? 8.739 -10.993 -7.792 1.00 91.06 80 ALA A C 1
ATOM 636 O O . ALA A 1 80 ? 8.171 -11.504 -6.823 1.00 91.06 80 ALA A O 1
ATOM 637 N N . GLU A 1 81 ? 10.027 -10.640 -7.742 1.00 92.12 81 GLU A N 1
ATOM 638 C CA . GLU A 1 81 ? 10.873 -10.846 -6.555 1.00 92.12 81 GLU A CA 1
ATOM 639 C C . GLU A 1 81 ? 10.332 -10.109 -5.318 1.00 92.12 81 GLU A C 1
ATOM 641 O O . GLU A 1 81 ? 10.247 -10.662 -4.211 1.00 92.12 81 GLU A O 1
ATOM 646 N N . LYS A 1 82 ? 9.937 -8.840 -5.491 1.00 93.00 82 LYS A N 1
ATOM 647 C CA . LYS A 1 82 ? 9.379 -8.027 -4.401 1.00 93.00 82 LYS A CA 1
ATOM 648 C C . LYS A 1 82 ? 8.007 -8.526 -3.964 1.00 93.00 82 LYS A C 1
ATOM 650 O O . LYS A 1 82 ? 7.732 -8.514 -2.766 1.00 93.00 82 LYS A O 1
ATOM 655 N N . LEU A 1 83 ? 7.182 -9.004 -4.893 1.00 91.38 83 LEU A N 1
ATOM 656 C CA . LEU A 1 83 ? 5.882 -9.591 -4.585 1.00 91.38 83 LEU A CA 1
ATOM 657 C C . LEU A 1 83 ? 6.036 -10.874 -3.759 1.00 91.38 83 LEU A C 1
ATOM 659 O O . LEU A 1 83 ? 5.359 -11.029 -2.745 1.00 91.38 83 LEU A O 1
ATOM 663 N N . GLN A 1 84 ? 6.981 -11.745 -4.122 1.00 91.56 84 GLN A N 1
ATOM 664 C CA . GLN A 1 84 ? 7.284 -12.946 -3.342 1.00 91.56 84 GLN A CA 1
ATOM 665 C C . GLN A 1 84 ? 7.775 -12.595 -1.929 1.00 91.56 84 GLN A C 1
ATOM 667 O O . GLN A 1 84 ? 7.358 -13.213 -0.948 1.00 91.56 84 GLN A O 1
ATOM 672 N N . SER A 1 85 ? 8.641 -11.586 -1.814 1.00 93.94 85 SER A N 1
ATOM 673 C CA . SER A 1 85 ? 9.150 -11.104 -0.524 1.00 93.94 85 SER A CA 1
ATOM 674 C C . SER A 1 85 ? 8.031 -10.533 0.354 1.00 93.94 85 SER A C 1
ATOM 676 O O . SER A 1 85 ? 7.949 -10.853 1.539 1.00 93.94 85 SER A O 1
ATOM 678 N N . ALA A 1 86 ? 7.129 -9.741 -0.233 1.00 94.25 86 ALA A N 1
ATOM 679 C CA . ALA A 1 86 ? 5.961 -9.200 0.455 1.00 94.25 86 ALA A CA 1
ATOM 680 C C . ALA A 1 86 ? 4.995 -10.308 0.904 1.00 94.25 86 ALA A C 1
ATOM 682 O O . ALA A 1 86 ? 4.506 -10.270 2.030 1.00 94.25 86 ALA A O 1
ATOM 683 N N . GLY A 1 87 ? 4.768 -11.325 0.066 1.00 92.00 87 GLY A N 1
ATOM 684 C CA . GLY A 1 87 ? 3.940 -12.481 0.415 1.00 92.00 87 GLY A CA 1
ATOM 685 C C . GLY A 1 87 ? 4.495 -13.272 1.602 1.00 92.00 87 GLY A C 1
ATOM 686 O O . GLY A 1 87 ? 3.742 -13.628 2.507 1.00 92.00 87 GLY A O 1
ATOM 687 N N . LYS A 1 88 ? 5.818 -13.485 1.651 1.00 94.44 88 LYS A N 1
ATOM 688 C CA . LYS A 1 88 ? 6.485 -14.116 2.806 1.00 94.44 88 LYS A CA 1
ATOM 689 C C . LYS A 1 88 ? 6.291 -13.299 4.084 1.00 94.44 88 LYS A C 1
ATOM 691 O O . LYS A 1 88 ? 5.890 -13.857 5.100 1.00 94.44 88 LYS A O 1
ATOM 696 N N . PHE A 1 89 ? 6.498 -11.984 4.008 1.00 95.12 89 PHE A N 1
ATOM 697 C CA . PHE A 1 89 ? 6.293 -11.085 5.144 1.00 95.12 89 PHE A CA 1
ATOM 698 C C . PHE A 1 89 ? 4.844 -11.112 5.649 1.00 95.12 89 PHE A C 1
ATOM 700 O O . PHE A 1 89 ? 4.612 -11.239 6.848 1.00 95.12 89 PHE A O 1
ATOM 707 N N . LEU A 1 90 ? 3.856 -11.058 4.750 1.00 93.12 90 LEU A N 1
ATOM 708 C CA . LEU A 1 90 ? 2.445 -11.144 5.134 1.00 93.12 90 LEU A CA 1
ATOM 709 C C . LEU A 1 90 ? 2.121 -12.482 5.809 1.00 93.12 90 LEU A C 1
ATOM 711 O O . LEU A 1 90 ? 1.452 -12.490 6.837 1.00 93.12 90 LEU A O 1
ATOM 715 N N . ALA A 1 91 ? 2.655 -13.596 5.301 1.00 92.44 91 ALA A N 1
ATOM 716 C CA . ALA A 1 91 ? 2.473 -14.903 5.927 1.00 92.44 91 ALA A CA 1
ATOM 717 C C . ALA A 1 91 ? 3.061 -14.961 7.349 1.00 92.44 91 ALA A C 1
ATOM 719 O O . ALA A 1 91 ? 2.470 -15.578 8.236 1.00 92.44 91 ALA A O 1
ATOM 720 N N . GLU A 1 92 ? 4.206 -14.319 7.592 1.00 95.06 92 GLU A N 1
ATOM 721 C CA . GLU A 1 92 ? 4.793 -14.197 8.933 1.00 95.06 92 GLU A CA 1
ATOM 722 C C . GLU A 1 92 ? 3.933 -13.330 9.864 1.00 95.06 92 GLU A C 1
ATOM 724 O O . GLU A 1 92 ? 3.697 -13.706 11.014 1.00 95.06 92 GLU A O 1
ATOM 729 N N . VAL A 1 93 ? 3.409 -12.207 9.365 1.00 93.94 93 VAL A N 1
ATOM 730 C CA . VAL A 1 93 ? 2.519 -11.316 10.127 1.00 93.94 93 VAL A CA 1
ATOM 731 C C . VAL A 1 93 ? 1.236 -12.044 10.529 1.00 93.94 93 VAL A C 1
ATOM 733 O O . VAL A 1 93 ? 0.890 -12.035 11.713 1.00 93.94 93 VAL A O 1
ATOM 736 N N . THR A 1 94 ? 0.590 -12.751 9.598 1.00 91.62 94 THR A N 1
ATOM 737 C CA . THR A 1 94 ? -0.619 -13.538 9.882 1.00 91.62 94 THR A CA 1
ATOM 738 C C . THR A 1 94 ? -0.340 -14.661 10.883 1.00 91.62 94 THR A C 1
ATOM 740 O O . THR A 1 94 ? -1.115 -14.847 11.816 1.0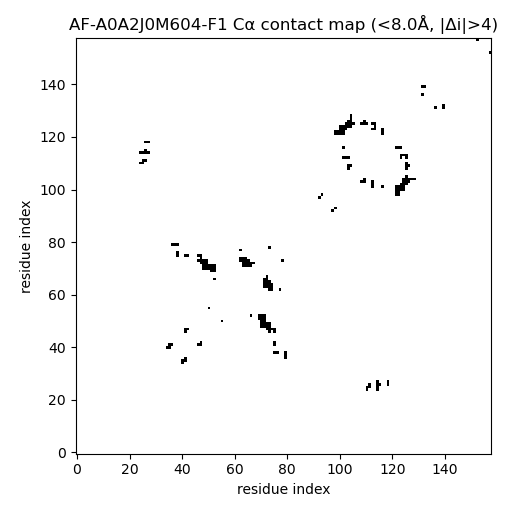0 91.62 94 THR A O 1
ATOM 743 N N . LYS A 1 95 ? 0.802 -15.361 10.775 1.00 93.38 95 LYS A N 1
ATOM 744 C CA . LYS A 1 95 ? 1.217 -16.371 11.772 1.00 93.38 95 LYS A CA 1
ATOM 745 C C . LYS A 1 95 ? 1.413 -15.782 13.167 1.00 93.38 95 LYS A C 1
ATOM 747 O O . LYS A 1 95 ? 1.166 -16.466 14.153 1.00 93.38 95 LYS A O 1
ATOM 752 N N . SER A 1 96 ? 1.858 -14.529 13.255 1.00 93.81 96 SER A N 1
ATOM 753 C CA . SER A 1 96 ? 2.019 -13.826 14.532 1.00 93.81 96 SER A CA 1
ATOM 754 C C . SER A 1 96 ? 0.707 -13.297 15.128 1.00 93.81 96 SER A C 1
ATOM 756 O O . SER A 1 96 ? 0.733 -12.747 16.227 1.00 93.81 96 SER A O 1
ATOM 758 N N . GLY A 1 97 ? -0.426 -13.440 14.425 1.00 90.44 97 GLY A N 1
ATOM 759 C CA . GLY A 1 97 ? -1.742 -12.987 14.888 1.00 90.44 97 GLY A CA 1
ATOM 760 C C . GLY A 1 97 ? -1.891 -11.465 14.963 1.00 90.44 97 GLY A C 1
ATOM 761 O O . GLY A 1 97 ? -2.743 -10.963 15.691 1.00 90.44 97 GLY A O 1
ATOM 762 N N . LYS A 1 98 ? -1.040 -10.712 14.258 1.00 90.81 98 LYS A N 1
ATOM 763 C CA . LYS A 1 98 ? -1.125 -9.249 14.217 1.00 90.81 98 LYS A CA 1
ATOM 764 C C . LYS A 1 98 ? -2.195 -8.812 13.208 1.00 90.81 98 LYS A C 1
ATOM 766 O O . LYS A 1 98 ? -2.224 -9.373 12.114 1.00 90.81 98 LYS A O 1
ATOM 771 N N . PRO A 1 99 ? -3.012 -7.794 13.534 1.00 88.88 99 PRO A N 1
ATOM 772 C CA . PRO A 1 99 ? -4.064 -7.319 12.640 1.00 88.88 99 PRO A CA 1
ATOM 773 C C . PRO A 1 99 ? -3.478 -6.651 11.391 1.00 88.88 99 PRO A C 1
ATOM 775 O O . PRO A 1 99 ? -2.451 -5.964 11.470 1.00 88.88 99 PRO A O 1
ATOM 778 N N . ILE A 1 100 ? -4.151 -6.816 10.249 1.00 92.75 100 ILE A N 1
ATOM 779 C CA . ILE A 1 100 ? -3.760 -6.208 8.972 1.00 92.75 100 ILE A CA 1
ATOM 780 C C . ILE A 1 100 ? -4.801 -5.158 8.582 1.00 92.75 100 ILE A C 1
ATOM 782 O O . ILE A 1 100 ? -6.001 -5.411 8.580 1.00 92.75 100 ILE A O 1
ATOM 786 N N . LEU A 1 101 ? -4.332 -3.958 8.235 1.00 92.31 101 LEU A N 1
ATOM 787 C CA . LEU A 1 101 ? -5.190 -2.867 7.780 1.00 92.31 101 LEU A CA 1
ATOM 788 C C . LEU A 1 101 ? -5.076 -2.696 6.266 1.00 92.31 101 LEU A C 1
ATOM 790 O O . LEU A 1 101 ? -4.010 -2.341 5.756 1.00 92.31 101 LEU A O 1
ATOM 794 N N . PHE A 1 102 ? -6.185 -2.878 5.554 1.00 93.56 102 PHE A N 1
ATOM 795 C CA . PHE A 1 102 ? -6.258 -2.605 4.122 1.00 93.56 102 PHE A CA 1
ATOM 796 C C . PHE A 1 102 ? -6.644 -1.147 3.856 1.00 93.56 102 PHE A C 1
ATOM 798 O O . PHE A 1 102 ? -7.573 -0.619 4.460 1.00 93.56 102 PHE A O 1
ATOM 805 N N . VAL A 1 103 ? -5.948 -0.473 2.937 1.00 93.06 103 VAL A N 1
ATOM 806 C CA . VAL A 1 103 ? -6.199 0.947 2.635 1.00 93.06 103 VAL A CA 1
ATOM 807 C C . VAL A 1 103 ? -6.305 1.160 1.132 1.00 93.06 103 VAL A C 1
ATOM 809 O O . VAL A 1 103 ? -5.374 0.856 0.385 1.00 93.06 103 VAL A O 1
ATOM 812 N N . GLY A 1 104 ? -7.425 1.726 0.684 1.00 93.25 104 GLY A N 1
ATOM 813 C CA . GLY A 1 104 ? -7.715 1.930 -0.733 1.00 93.25 104 GLY A CA 1
ATOM 814 C C . GLY A 1 104 ? -8.660 3.098 -0.982 1.00 93.25 104 GLY A C 1
ATOM 815 O O . GLY A 1 104 ? -9.844 2.893 -1.188 1.00 93.25 104 GLY A O 1
ATOM 816 N N . MET A 1 105 ? -8.126 4.322 -1.034 1.00 91.94 105 MET A N 1
ATOM 817 C CA . MET A 1 105 ? -8.941 5.546 -1.171 1.00 91.94 105 MET A CA 1
ATOM 818 C C . MET A 1 105 ? -9.355 5.898 -2.607 1.00 91.94 105 MET A C 1
ATOM 820 O O . MET A 1 105 ? -10.123 6.829 -2.841 1.00 91.94 105 MET A O 1
ATOM 824 N N . LYS A 1 106 ? -8.776 5.232 -3.610 1.00 92.25 106 LYS A N 1
ATOM 825 C CA . LYS A 1 106 ? -9.082 5.524 -5.015 1.00 92.25 106 LYS A CA 1
ATOM 826 C C . LYS A 1 106 ? -10.385 4.842 -5.393 1.00 92.25 106 LYS A C 1
ATOM 828 O O . LYS A 1 106 ? -10.521 3.652 -5.153 1.00 92.25 106 LYS A O 1
ATOM 833 N N . LYS A 1 107 ? -11.260 5.535 -6.123 1.00 88.81 107 LYS A N 1
ATOM 834 C CA . LYS A 1 107 ? -12.530 4.976 -6.618 1.00 88.81 107 LYS A CA 1
ATOM 835 C C . LYS A 1 107 ? -12.382 3.646 -7.378 1.00 88.81 107 LYS A C 1
ATOM 837 O O . LYS A 1 107 ? -13.247 2.797 -7.290 1.00 88.81 107 LYS A O 1
ATOM 842 N N . GLN A 1 108 ? -11.269 3.449 -8.092 1.00 89.19 108 GLN A N 1
ATOM 843 C CA . GLN A 1 108 ? -10.954 2.197 -8.803 1.00 89.19 108 GLN A CA 1
ATOM 844 C C . GLN A 1 108 ? -10.573 1.029 -7.877 1.00 89.19 108 GLN A C 1
ATOM 846 O O . GLN A 1 108 ? -10.505 -0.107 -8.321 1.00 89.19 108 GLN A O 1
ATOM 851 N N . THR A 1 109 ? -10.239 1.320 -6.622 1.00 89.06 109 THR A N 1
ATOM 852 C CA . THR A 1 109 ? -9.668 0.382 -5.647 1.00 89.06 109 THR A CA 1
ATOM 853 C C . THR A 1 109 ? -10.590 0.173 -4.446 1.00 89.06 109 THR A C 1
ATOM 855 O O . THR A 1 109 ? -10.431 -0.824 -3.752 1.00 89.06 109 THR A O 1
ATOM 858 N N . GLN A 1 110 ? -11.543 1.082 -4.211 1.00 89.31 110 GLN A N 1
ATOM 859 C CA . GLN A 1 110 ? -12.497 1.035 -3.098 1.00 89.31 110 GLN A CA 1
ATOM 860 C C . GLN A 1 110 ? -13.232 -0.309 -3.040 1.00 89.31 110 GLN A C 1
ATOM 862 O O . GLN A 1 110 ? -13.007 -1.072 -2.105 1.00 89.31 110 GLN A O 1
ATOM 867 N N . ASP A 1 111 ? -13.990 -0.644 -4.087 1.00 89.25 111 ASP A N 1
ATOM 868 C CA . ASP A 1 111 ? -14.793 -1.875 -4.143 1.00 89.25 111 ASP A CA 1
ATOM 869 C C . ASP A 1 111 ? -13.923 -3.144 -3.995 1.00 89.25 111 ASP A C 1
ATOM 871 O O . ASP A 1 111 ? -14.303 -4.127 -3.355 1.00 89.25 111 ASP A O 1
ATOM 875 N N . THR A 1 112 ? -12.711 -3.122 -4.559 1.00 88.75 112 THR A N 1
ATOM 876 C CA . THR A 1 112 ? -11.741 -4.225 -4.490 1.00 88.75 112 THR A CA 1
ATOM 877 C C . THR A 1 112 ? -11.214 -4.422 -3.067 1.00 88.75 112 THR A C 1
ATOM 879 O O . THR A 1 112 ? -11.178 -5.541 -2.564 1.00 88.75 112 THR A O 1
ATOM 882 N N . VAL A 1 113 ? -10.804 -3.346 -2.396 1.00 91.06 113 VAL A N 1
ATOM 883 C CA . VAL A 1 113 ? -10.261 -3.419 -1.033 1.00 91.06 113 VAL A CA 1
ATOM 884 C C . VAL A 1 113 ? -11.345 -3.796 -0.029 1.00 91.06 113 VAL A C 1
ATOM 886 O O . VAL A 1 113 ? -11.101 -4.645 0.825 1.00 91.06 113 VAL A O 1
ATOM 889 N N . GLU A 1 114 ? -12.535 -3.217 -0.165 1.00 90.06 114 GLU A N 1
ATOM 890 C CA . GLU A 1 114 ? -13.688 -3.509 0.686 1.00 90.06 114 GLU A CA 1
ATOM 891 C C . GLU A 1 114 ? -14.077 -4.988 0.622 1.00 90.06 114 GLU A C 1
ATOM 893 O O . GLU A 1 114 ? -14.112 -5.676 1.641 1.00 90.06 114 GLU A O 1
ATOM 898 N N . SER A 1 115 ? -14.290 -5.507 -0.590 1.00 89.31 115 SER A N 1
ATOM 899 C CA . SER A 1 115 ? -14.696 -6.903 -0.784 1.00 89.31 115 SER A CA 1
ATOM 900 C C . SER A 1 115 ? -13.635 -7.907 -0.324 1.00 89.31 115 SER A C 1
ATOM 902 O O . SER A 1 115 ? -13.985 -8.959 0.214 1.00 89.31 115 SER A O 1
ATOM 904 N N . LEU A 1 116 ? -12.346 -7.595 -0.492 1.00 88.38 116 LEU A N 1
ATOM 905 C CA . LEU A 1 116 ? -11.255 -8.445 -0.015 1.00 88.38 116 LEU A CA 1
ATOM 906 C C . LEU A 1 116 ? -11.184 -8.462 1.514 1.00 88.38 116 LEU A C 1
ATOM 908 O O . LEU A 1 116 ? -11.076 -9.534 2.106 1.00 88.38 116 LEU A O 1
ATOM 912 N N . ALA A 1 117 ? -11.277 -7.297 2.154 1.00 89.75 117 ALA A N 1
ATOM 913 C CA . ALA A 1 117 ? -11.225 -7.196 3.606 1.00 89.75 117 ALA A CA 1
ATOM 914 C C . ALA A 1 117 ? -12.444 -7.848 4.272 1.00 89.75 117 ALA A C 1
ATOM 916 O O . ALA A 1 117 ? -12.273 -8.599 5.230 1.00 89.75 117 ALA A O 1
ATOM 917 N N . MET A 1 118 ? -13.647 -7.668 3.712 1.00 89.19 118 MET A N 1
ATOM 918 C CA . MET A 1 118 ? -14.858 -8.364 4.167 1.00 89.19 118 MET A CA 1
ATOM 919 C C . MET A 1 118 ? -14.725 -9.887 4.058 1.00 89.19 118 MET A C 1
ATOM 921 O O . MET A 1 118 ? -15.102 -10.599 4.984 1.00 89.19 118 MET A O 1
ATOM 925 N N . ARG A 1 119 ? -14.157 -10.401 2.956 1.00 86.75 119 ARG A N 1
ATOM 926 C CA . ARG A 1 119 ? -13.940 -11.846 2.769 1.00 86.75 119 ARG A CA 1
ATOM 927 C C . ARG A 1 119 ? -12.922 -12.419 3.761 1.00 86.75 119 ARG A C 1
ATOM 929 O O . ARG A 1 119 ? -13.053 -13.577 4.145 1.00 86.75 119 ARG A O 1
ATOM 936 N N . LEU A 1 120 ? -11.908 -11.639 4.140 1.00 87.50 120 LEU A N 1
ATOM 937 C CA . LEU A 1 120 ? -10.875 -12.048 5.099 1.00 87.50 120 LEU A CA 1
ATOM 938 C C . LEU A 1 120 ? -11.248 -11.767 6.565 1.00 87.50 120 LEU A C 1
ATOM 940 O O . LEU A 1 120 ? -10.585 -12.291 7.452 1.00 87.50 120 LEU A O 1
ATOM 944 N N . GLY A 1 121 ? -12.288 -10.970 6.826 1.00 87.88 121 GLY A N 1
ATOM 945 C CA . GLY A 1 121 ? -12.660 -10.537 8.178 1.00 87.88 121 GLY A CA 1
ATOM 946 C C . GLY A 1 121 ? -11.683 -9.529 8.799 1.00 87.88 121 GLY A C 1
ATOM 947 O O . GLY A 1 121 ? -11.624 -9.406 10.018 1.00 87.88 121 GLY A O 1
ATOM 948 N N . GLU A 1 122 ? -10.908 -8.822 7.975 1.00 90.38 122 GLU A N 1
ATOM 949 C CA . GLU A 1 122 ? -9.873 -7.873 8.407 1.00 90.38 122 GLU A CA 1
ATOM 950 C C . GLU A 1 122 ? -10.347 -6.415 8.297 1.00 90.38 122 GLU A C 1
ATOM 952 O O . GLU A 1 122 ? -11.320 -6.089 7.612 1.00 90.38 122 GLU A O 1
ATOM 957 N N . SER A 1 123 ? -9.638 -5.501 8.964 1.00 91.38 123 SER A N 1
ATOM 958 C CA . SER A 1 123 ? -9.992 -4.074 8.974 1.00 91.38 123 SER A CA 1
ATOM 959 C C . SER A 1 123 ? -9.635 -3.377 7.655 1.00 91.38 123 SER A C 1
ATOM 961 O O . SER A 1 123 ? -8.576 -3.632 7.074 1.00 91.38 123 SER A O 1
ATOM 963 N N . TYR A 1 124 ? -10.461 -2.425 7.205 1.00 93.50 124 TYR A N 1
ATOM 964 C CA . TYR A 1 124 ? -10.196 -1.652 5.986 1.00 93.50 124 TYR A CA 1
ATOM 965 C C . TYR A 1 124 ? -10.576 -0.170 6.078 1.00 93.50 124 TYR A C 1
ATOM 967 O O . TYR A 1 124 ? -11.399 0.236 6.894 1.00 93.50 124 TYR A O 1
ATOM 975 N N . VAL A 1 125 ? -9.971 0.641 5.203 1.00 93.00 125 VAL A N 1
ATOM 976 C CA . VAL A 1 125 ? -10.302 2.054 4.974 1.00 93.00 125 VAL A CA 1
ATOM 977 C C . VAL A 1 125 ? -10.384 2.318 3.470 1.00 93.00 125 VAL A C 1
ATOM 979 O O . VAL A 1 125 ? -9.372 2.290 2.763 1.00 93.00 125 VAL A O 1
ATOM 982 N N . THR A 1 126 ? -11.589 2.592 2.982 1.00 92.00 126 THR A N 1
ATOM 983 C C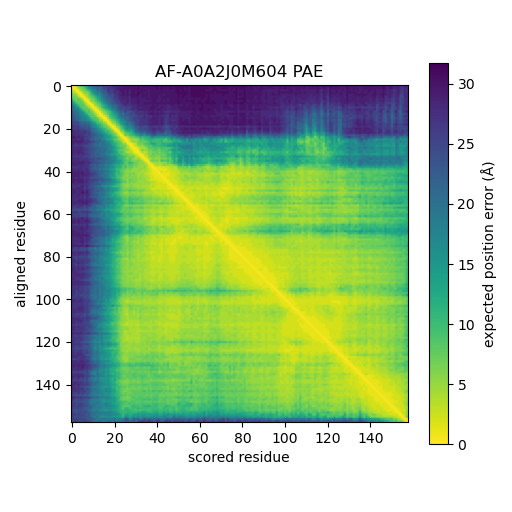A . THR A 1 126 ? -11.892 2.862 1.562 1.00 92.00 126 THR A CA 1
ATOM 984 C C . THR A 1 126 ? -12.198 4.333 1.298 1.00 92.00 126 THR A C 1
ATOM 986 O O . THR A 1 126 ? -11.923 4.855 0.219 1.00 92.00 126 THR A O 1
ATOM 989 N N . ASP A 1 127 ? -12.715 5.033 2.297 1.00 89.00 127 ASP A N 1
ATOM 990 C CA . ASP A 1 127 ? -12.993 6.460 2.224 1.00 89.00 127 ASP A CA 1
ATOM 991 C C . ASP A 1 127 ? -11.785 7.302 2.649 1.00 89.00 127 ASP A C 1
ATOM 993 O O . ASP A 1 127 ? -10.626 6.884 2.617 1.00 89.00 127 ASP A O 1
ATOM 997 N N . ARG A 1 128 ? -12.049 8.5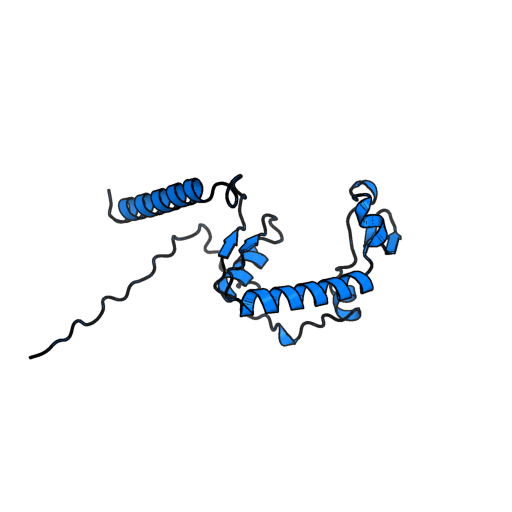51 3.024 1.00 90.06 128 ARG A N 1
ATOM 998 C CA . ARG A 1 128 ? -11.039 9.507 3.450 1.00 90.06 128 ARG A CA 1
ATOM 999 C C . ARG A 1 128 ? -10.267 8.999 4.670 1.00 90.06 128 ARG A C 1
ATOM 1001 O O . ARG A 1 128 ? -10.819 8.853 5.756 1.00 90.06 128 ARG A O 1
ATOM 1008 N N . TRP A 1 129 ? -8.951 8.891 4.516 1.00 89.94 129 TRP A N 1
ATOM 1009 C CA . TRP A 1 129 ? -8.038 8.688 5.635 1.00 89.94 129 TRP A CA 1
ATOM 1010 C C . TRP A 1 129 ? -7.986 9.930 6.534 1.00 89.94 129 TRP A C 1
ATOM 1012 O O . TRP A 1 129 ? -7.582 11.016 6.101 1.00 89.94 129 TRP A O 1
ATOM 1022 N N . LEU A 1 130 ? -8.384 9.776 7.796 1.00 89.44 130 LEU A N 1
ATOM 1023 C CA . LEU A 1 130 ? -8.276 10.832 8.797 1.00 89.44 130 LEU A CA 1
ATOM 1024 C C . LEU A 1 130 ? -6.822 10.954 9.276 1.00 89.44 130 LEU A C 1
ATOM 1026 O O . LEU A 1 130 ? -6.164 9.983 9.644 1.00 89.44 130 LEU A O 1
ATOM 1030 N N . GLY A 1 131 ? -6.287 12.174 9.261 1.00 91.06 131 GLY A N 1
ATOM 1031 C CA . GLY A 1 131 ? -4.971 12.431 9.838 1.00 91.06 131 GLY A CA 1
ATOM 1032 C C . GLY A 1 131 ? -4.980 12.072 11.324 1.00 91.06 131 GLY A C 1
ATOM 1033 O O . GLY A 1 131 ? -5.865 12.505 12.055 1.00 91.06 131 GLY A O 1
ATOM 1034 N N . GLY A 1 132 ? -4.009 11.273 11.769 1.00 90.81 132 GLY A N 1
ATOM 1035 C CA . GLY A 1 132 ? -3.935 10.826 13.160 1.00 90.81 132 GLY A CA 1
ATOM 1036 C C . GLY A 1 132 ? -4.579 9.471 13.458 1.00 90.81 132 GLY A C 1
ATOM 1037 O O . GLY A 1 132 ? -4.503 9.052 14.606 1.00 90.81 132 GLY A O 1
ATOM 1038 N N . THR A 1 133 ? -5.126 8.747 12.469 1.00 89.75 133 THR A N 1
ATOM 1039 C CA . THR A 1 133 ? -5.696 7.398 12.687 1.00 89.75 133 THR A CA 1
ATOM 1040 C C . THR A 1 133 ? -4.729 6.442 13.390 1.00 89.75 133 THR A C 1
ATOM 1042 O O . THR A 1 133 ? -5.141 5.713 14.283 1.00 89.75 133 THR A O 1
ATOM 1045 N N . LEU A 1 134 ? -3.440 6.470 13.034 1.00 90.69 134 LEU A N 1
ATOM 1046 C CA . LEU A 1 134 ? -2.428 5.603 13.654 1.00 90.69 134 LEU A CA 1
ATOM 1047 C C . LEU A 1 134 ? -1.680 6.277 14.810 1.00 90.69 134 LEU A C 1
ATOM 1049 O O . LEU A 1 134 ? -1.356 5.627 15.795 1.00 90.69 134 LEU A O 1
ATOM 1053 N N . THR A 1 135 ? -1.391 7.575 14.704 1.00 93.81 135 THR A N 1
ATOM 1054 C CA . THR A 1 135 ? -0.547 8.284 15.682 1.00 93.81 135 THR A CA 1
ATOM 1055 C C . THR A 1 135 ? -1.325 8.828 16.878 1.00 93.81 135 THR A C 1
ATOM 1057 O O . THR A 1 135 ? -0.770 8.924 17.966 1.00 93.81 135 THR A O 1
ATOM 1060 N N . ASN A 1 136 ? -2.606 9.162 16.703 1.00 93.19 136 ASN A N 1
ATOM 1061 C CA . ASN A 1 136 ? -3.508 9.662 17.743 1.00 93.19 136 ASN A CA 1
ATOM 1062 C C . ASN A 1 136 ? -4.718 8.728 17.902 1.00 93.19 136 ASN A C 1
ATOM 1064 O O . ASN A 1 136 ? -5.881 9.140 17.845 1.00 93.19 136 ASN A O 1
ATOM 1068 N N . PHE A 1 137 ? -4.434 7.437 18.072 1.00 91.38 137 PHE A N 1
ATOM 1069 C CA . PHE A 1 137 ? -5.471 6.412 18.119 1.00 91.38 137 PHE A CA 1
ATOM 1070 C C . PHE A 1 137 ? -6.432 6.592 19.303 1.00 91.38 137 PHE A C 1
ATOM 1072 O O . PHE A 1 137 ? -7.618 6.319 19.163 1.00 91.38 137 PHE A O 1
ATOM 1079 N N . SER A 1 138 ? -5.969 7.108 20.447 1.00 92.69 138 SER A N 1
ATOM 1080 C CA . SER A 1 138 ? -6.826 7.338 21.620 1.00 92.69 138 SER A CA 1
ATOM 1081 C C . SER A 1 138 ? -7.972 8.308 21.321 1.00 92.69 138 SER A C 1
ATOM 1083 O O . SER A 1 138 ? -9.123 8.011 21.634 1.00 92.69 138 SER A O 1
ATOM 1085 N N . CYS A 1 139 ? -7.689 9.432 20.657 1.00 92.75 139 CYS A N 1
ATOM 1086 C CA . CYS A 1 139 ? -8.712 10.407 20.285 1.00 92.75 139 CYS A CA 1
ATOM 1087 C C . CYS A 1 139 ? -9.662 9.848 19.219 1.00 92.75 139 CYS A C 1
ATOM 1089 O O . CYS A 1 139 ? -10.880 9.987 19.338 1.00 92.75 139 CYS A O 1
ATOM 1091 N N . ILE A 1 140 ? -9.114 9.176 18.202 1.00 91.69 140 ILE A N 1
ATOM 1092 C CA . ILE A 1 140 ? -9.907 8.573 17.123 1.00 91.69 140 ILE A CA 1
ATOM 1093 C C . ILE A 1 140 ? -10.838 7.489 17.669 1.00 91.69 140 ILE A C 1
ATOM 1095 O O . ILE A 1 140 ? -12.016 7.473 17.325 1.00 91.69 140 ILE A O 1
ATOM 1099 N N . ASN A 1 141 ? -10.352 6.651 18.583 1.00 91.62 141 ASN A N 1
ATOM 1100 C CA . ASN A 1 141 ? -11.155 5.619 19.227 1.00 91.62 141 ASN A CA 1
ATOM 1101 C C . ASN A 1 141 ? -12.285 6.229 20.070 1.00 91.62 141 ASN A C 1
ATOM 1103 O O . ASN A 1 141 ? -13.430 5.802 19.959 1.00 91.62 141 ASN A O 1
ATOM 1107 N N . SER A 1 142 ? -12.011 7.281 20.849 1.00 93.38 142 SER A N 1
ATOM 1108 C CA . SER A 1 142 ? -13.061 7.991 21.595 1.00 93.38 142 SER A CA 1
ATOM 1109 C C . SER A 1 142 ? -14.135 8.580 20.676 1.00 93.38 142 SER A C 1
ATOM 1111 O O . SER A 1 142 ? -15.317 8.544 21.006 1.00 93.38 142 SER A O 1
ATOM 1113 N N . ARG A 1 143 ? -13.752 9.093 19.499 1.00 91.81 143 ARG A N 1
ATOM 1114 C CA . ARG A 1 143 ? -14.709 9.598 18.501 1.00 91.81 143 ARG A CA 1
ATOM 1115 C C . ARG A 1 143 ? -15.506 8.484 17.830 1.00 91.81 143 ARG A C 1
ATOM 1117 O O . ARG A 1 143 ? -16.695 8.674 17.601 1.00 91.81 143 ARG A O 1
ATOM 1124 N N . ALA A 1 144 ? -14.881 7.343 17.554 1.00 90.44 144 ALA A N 1
ATOM 1125 C CA . ALA A 1 144 ? -15.567 6.172 17.018 1.00 90.44 144 ALA A CA 1
ATOM 1126 C C . ALA A 1 144 ? -16.602 5.625 18.015 1.00 90.44 144 ALA A C 1
ATOM 1128 O O . ALA A 1 144 ? -17.740 5.374 17.637 1.00 90.44 144 ALA A O 1
ATOM 1129 N N . LYS A 1 145 ? -16.248 5.535 19.303 1.00 93.62 145 LYS A N 1
ATOM 1130 C CA . LYS A 1 145 ? -17.190 5.144 20.365 1.00 93.62 145 LYS A CA 1
ATOM 1131 C C . LYS A 1 145 ? -18.363 6.110 20.477 1.00 93.62 145 LYS A C 1
ATOM 1133 O O . LYS A 1 145 ? -19.505 5.675 20.455 1.00 93.62 145 LYS A O 1
ATOM 1138 N N . TYR A 1 146 ? -18.081 7.411 20.503 1.00 93.69 146 TYR A N 1
ATOM 1139 C CA . TYR A 1 146 ? -19.120 8.439 20.540 1.00 93.69 146 TYR A CA 1
ATOM 1140 C C . TYR A 1 146 ? -20.085 8.352 19.344 1.00 93.69 146 TYR A C 1
ATOM 1142 O O . TYR A 1 146 ? -21.288 8.559 19.502 1.00 93.69 146 TYR A O 1
ATOM 1150 N N . LEU A 1 147 ? -19.572 8.035 18.148 1.00 91.88 147 LEU A N 1
ATOM 1151 C CA . LEU A 1 147 ? -20.402 7.811 16.966 1.00 91.88 147 LEU A CA 1
ATOM 1152 C C . LEU A 1 147 ? -21.342 6.616 17.163 1.00 91.88 147 LEU A C 1
ATOM 1154 O O . LEU A 1 147 ? -22.536 6.767 16.920 1.00 91.88 147 LEU A O 1
ATOM 1158 N N . ASN A 1 148 ? -20.822 5.476 17.624 1.00 92.31 148 ASN A N 1
ATOM 1159 C CA . ASN A 1 148 ? -21.625 4.275 17.867 1.00 92.31 148 ASN A CA 1
ATOM 1160 C C . ASN A 1 148 ? -22.706 4.540 18.926 1.00 92.31 148 ASN A C 1
ATOM 1162 O O . ASN A 1 148 ? -23.881 4.323 18.665 1.00 92.31 148 ASN A O 1
ATOM 1166 N N . GLU A 1 149 ? -22.336 5.145 20.060 1.00 93.44 149 GLU A N 1
ATOM 1167 C CA . GLU A 1 149 ? -23.283 5.516 21.124 1.00 93.44 149 GLU A CA 1
ATOM 1168 C C . GLU A 1 149 ? -24.399 6.447 20.623 1.00 93.44 149 GLU A C 1
ATOM 1170 O O . GLU A 1 149 ? -25.547 6.349 21.052 1.00 93.44 149 GLU A O 1
ATOM 1175 N N . THR A 1 150 ? -24.072 7.378 19.723 1.00 93.12 150 THR A N 1
ATOM 1176 C CA . THR A 1 150 ? -25.059 8.295 19.134 1.00 93.12 150 THR A CA 1
ATOM 1177 C C . THR A 1 150 ? -25.978 7.569 18.149 1.00 93.12 150 THR A C 1
ATOM 1179 O O . THR A 1 150 ? -27.170 7.863 18.103 1.00 93.12 150 THR A O 1
ATOM 1182 N N . GLN A 1 151 ? -25.451 6.618 17.372 1.00 91.75 151 GLN A N 1
ATOM 1183 C CA . GLN A 1 151 ? -26.255 5.786 16.472 1.00 91.75 151 GLN A CA 1
ATOM 1184 C C . GLN A 1 151 ? -27.228 4.891 17.245 1.00 91.75 151 GLN A C 1
ATOM 1186 O O . GLN A 1 151 ? -28.387 4.788 16.847 1.00 91.75 151 GLN A O 1
ATOM 1191 N N . ASP A 1 152 ? -26.789 4.320 18.366 1.00 92.56 152 ASP A N 1
ATOM 1192 C CA . ASP A 1 152 ? -27.624 3.468 19.216 1.00 92.56 152 ASP A CA 1
ATOM 1193 C C . ASP A 1 152 ? -28.790 4.254 19.832 1.00 92.56 152 ASP A C 1
ATOM 1195 O O . ASP A 1 152 ? -29.931 3.795 19.798 1.00 92.56 152 ASP A O 1
ATOM 1199 N N . LYS A 1 153 ? -28.538 5.476 20.324 1.00 92.38 153 LYS A N 1
ATOM 1200 C CA . LYS A 1 153 ? -29.587 6.370 20.855 1.00 92.38 153 LYS A CA 1
ATOM 1201 C C . LYS A 1 153 ? -30.619 6.751 19.797 1.00 92.38 153 LYS A C 1
ATOM 1203 O O . LYS A 1 153 ? -31.817 6.613 20.027 1.00 92.38 153 LYS A O 1
ATOM 1208 N N . LEU A 1 154 ? -30.147 7.126 18.605 1.00 91.19 154 LEU A N 1
ATOM 1209 C CA . LEU A 1 154 ? -31.017 7.427 17.466 1.00 91.19 154 LEU A CA 1
ATOM 1210 C C . LEU A 1 154 ? -31.874 6.218 17.065 1.00 91.19 154 LEU A C 1
ATOM 1212 O O . LEU A 1 154 ? -33.039 6.382 16.708 1.00 91.19 154 LEU A O 1
ATOM 1216 N N . ALA A 1 155 ? -31.319 5.003 17.120 1.00 90.50 155 ALA A N 1
ATOM 1217 C CA . ALA A 1 155 ? -32.066 3.776 16.849 1.00 90.50 155 ALA A CA 1
ATOM 1218 C C . ALA A 1 155 ? -33.121 3.477 17.930 1.00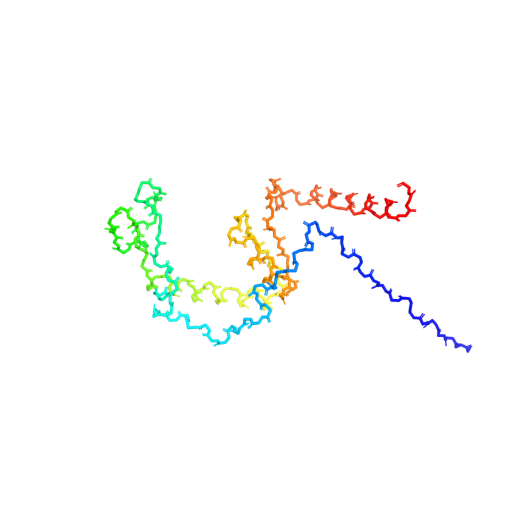 90.50 155 ALA A C 1
ATOM 1220 O O . ALA A 1 155 ? -34.168 2.909 17.621 1.00 90.50 155 ALA A O 1
ATOM 1221 N N . GLN A 1 156 ? -32.867 3.887 19.175 1.00 90.00 156 GLN A N 1
ATOM 1222 C CA . GLN A 1 156 ? -33.796 3.775 20.304 1.00 90.00 156 GLN A CA 1
ATOM 1223 C C . GLN A 1 156 ? -34.881 4.871 20.319 1.00 90.00 156 GLN A C 1
ATOM 1225 O O . GLN A 1 156 ? -35.840 4.755 21.080 1.00 90.00 156 GLN A O 1
ATOM 1230 N N . GLY A 1 157 ? -34.790 5.875 19.439 1.00 81.12 157 GLY A N 1
ATOM 1231 C CA . GLY A 1 157 ? -35.805 6.920 19.271 1.00 81.12 157 GLY A CA 1
ATOM 1232 C C . GLY A 1 157 ? -35.644 8.138 20.186 1.00 81.12 157 GLY A C 1
ATOM 1233 O O . GLY A 1 157 ? -36.600 8.905 20.313 1.00 81.12 157 GLY A O 1
ATOM 1234 N N . GLU A 1 158 ? -34.465 8.316 20.794 1.00 53.66 158 GLU A N 1
ATOM 1235 C CA . GLU A 1 158 ? -34.057 9.542 21.507 1.00 53.66 158 GLU A CA 1
ATOM 1236 C C . GLU A 1 158 ? -33.222 10.490 20.632 1.00 53.66 158 GLU A C 1
ATOM 1238 O O . GLU A 1 158 ? -32.414 10.012 19.798 1.00 53.66 158 GLU A O 1
#

Radius of gyration: 22.08 Å; Cα contacts (8 Å, |Δi|>4): 116; chains: 1; bounding box: 52×41×65 Å

Secondary structure (DSSP, 8-state):
-----------------S-------TTTT--GGG---SHHHHHHTTTTEEEEGGG--GGGGGGEEEEETTEEEE-HHHHHHHHHHHHHHHHHHHHTT---EEE--SHHHHHHHHHHHHHHT-EEE-SPPPTTTTTSHHHHHHHHHHHHHHHHHHHHT-

pLDDT: mean 80.75, std 20.62, range [27.67, 95.12]